Protein AF-A0A954RZI9-F1 (afdb_monomer_lite)

Structure (mmCIF, N/CA/C/O backbone):
data_AF-A0A954RZI9-F1
#
_entry.id   AF-A0A954RZI9-F1
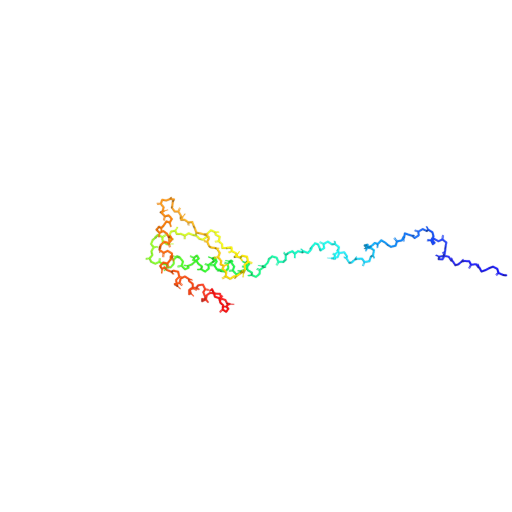#
loop_
_atom_site.group_PDB
_atom_site.id
_atom_site.type_symbol
_atom_site.label_atom_id
_atom_site.label_alt_id
_atom_site.label_comp_id
_atom_site.label_asym_id
_atom_site.label_entity_id
_atom_site.label_seq_id
_atom_site.pdbx_PDB_ins_code
_atom_site.Cartn_x
_atom_site.Cartn_y
_atom_site.Cartn_z
_atom_site.occupancy
_atom_site.B_iso_or_equiv
_atom_site.auth_seq_id
_atom_site.auth_comp_id
_atom_site.auth_asym_id
_atom_site.auth_atom_id
_atom_site.pdbx_PDB_model_num
ATOM 1 N N . MET A 1 1 ? 58.316 18.385 -65.668 1.00 46.75 1 MET A N 1
ATOM 2 C CA . MET A 1 1 ? 57.057 19.157 -65.528 1.00 46.75 1 MET A CA 1
ATOM 3 C C . MET A 1 1 ? 56.549 19.027 -64.093 1.00 46.75 1 MET A C 1
ATOM 5 O O . MET A 1 1 ? 56.267 17.914 -63.674 1.00 46.75 1 MET A O 1
ATOM 9 N N . LYS A 1 2 ? 56.497 20.114 -63.308 1.00 52.56 2 LYS A N 1
ATOM 10 C CA . LYS A 1 2 ? 56.017 20.075 -61.910 1.00 52.56 2 LYS A CA 1
ATOM 11 C C . LYS A 1 2 ? 54.495 20.284 -61.876 1.00 52.56 2 LYS A C 1
ATOM 13 O O . LYS A 1 2 ? 54.012 21.294 -62.382 1.00 52.56 2 LYS A O 1
ATOM 18 N N . ARG A 1 3 ? 53.744 19.326 -61.315 1.00 59.06 3 ARG A N 1
ATOM 19 C CA . ARG A 1 3 ? 52.279 19.410 -61.146 1.00 59.06 3 ARG A CA 1
ATOM 20 C C . ARG A 1 3 ? 51.926 20.602 -60.245 1.00 59.06 3 ARG A C 1
ATOM 22 O O . ARG A 1 3 ? 52.432 20.698 -59.130 1.00 59.06 3 ARG A O 1
ATOM 29 N N . LYS A 1 4 ? 51.057 21.503 -60.718 1.00 60.28 4 LYS A N 1
ATOM 30 C CA . LYS A 1 4 ? 50.470 22.568 -59.887 1.00 60.28 4 LYS A CA 1
ATOM 31 C C . LYS A 1 4 ? 49.558 21.918 -58.845 1.00 60.28 4 LYS A C 1
ATOM 33 O O . LYS A 1 4 ? 48.574 21.286 -59.219 1.00 60.28 4 LYS A O 1
ATOM 38 N N . LYS A 1 5 ? 49.888 22.077 -57.561 1.00 57.59 5 LYS A N 1
ATOM 39 C CA . LYS A 1 5 ? 49.015 21.676 -56.449 1.00 57.59 5 LYS A CA 1
ATOM 40 C C . LYS A 1 5 ? 47.653 22.367 -56.583 1.00 57.59 5 LYS A C 1
ATOM 42 O O . LYS A 1 5 ? 47.586 23.569 -56.858 1.00 57.59 5 LYS A O 1
ATOM 47 N N . SER A 1 6 ? 46.578 21.597 -56.446 1.00 61.00 6 SER A N 1
ATOM 48 C CA . SER A 1 6 ? 45.202 22.089 -56.506 1.00 61.00 6 SER A CA 1
ATOM 49 C C . SER A 1 6 ? 44.915 23.024 -55.324 1.00 61.00 6 SER A C 1
ATOM 51 O O . SER A 1 6 ? 45.547 22.935 -54.274 1.00 61.00 6 SER A O 1
ATOM 53 N N . LYS A 1 7 ? 43.966 23.959 -55.480 1.00 58.56 7 LYS A N 1
ATOM 54 C CA . LYS A 1 7 ? 43.623 24.945 -54.431 1.00 58.56 7 LYS A CA 1
ATOM 55 C C . LYS A 1 7 ? 43.221 24.295 -53.096 1.00 58.56 7 LYS A C 1
ATOM 57 O O . LYS A 1 7 ? 43.408 24.915 -52.058 1.00 58.56 7 LYS A O 1
ATOM 62 N N . THR A 1 8 ? 42.726 23.059 -53.129 1.00 57.88 8 THR A N 1
ATOM 63 C CA . THR A 1 8 ? 42.362 22.245 -51.959 1.00 57.88 8 THR A CA 1
ATOM 64 C C . THR A 1 8 ? 43.551 21.847 -51.083 1.00 57.88 8 THR A C 1
ATOM 66 O O . THR A 1 8 ? 43.352 21.544 -49.913 1.00 57.88 8 THR A O 1
ATOM 69 N N . ASP A 1 9 ? 44.770 21.886 -51.624 1.00 61.66 9 ASP A N 1
ATOM 70 C CA . ASP A 1 9 ? 46.003 21.465 -50.945 1.00 61.66 9 ASP A CA 1
ATOM 71 C C . ASP A 1 9 ? 46.681 22.618 -50.175 1.00 61.66 9 ASP A C 1
ATOM 73 O O . ASP A 1 9 ? 47.601 22.403 -49.396 1.00 61.66 9 ASP A O 1
ATOM 77 N N . LYS A 1 10 ? 46.234 23.869 -50.382 1.00 64.69 10 LYS A N 1
ATOM 78 C CA . LYS A 1 10 ? 46.827 25.073 -49.761 1.00 64.69 10 LYS A CA 1
ATOM 79 C C . LYS A 1 10 ? 46.533 25.224 -48.268 1.00 64.69 10 LYS A C 1
ATOM 81 O O . LYS A 1 10 ? 47.177 26.031 -47.612 1.00 64.69 10 LYS A O 1
ATOM 86 N N . TYR A 1 11 ? 45.551 24.485 -47.766 1.00 70.19 11 TYR A N 1
ATOM 87 C CA . TYR A 1 11 ? 45.097 24.539 -46.377 1.00 70.19 11 TYR A CA 1
ATOM 88 C C . TYR A 1 11 ? 45.136 23.157 -45.723 1.00 70.19 11 TYR A C 1
ATOM 90 O O . TYR A 1 11 ? 44.446 22.931 -44.734 1.00 70.19 11 TYR A O 1
ATOM 98 N N . ALA A 1 12 ? 45.893 22.216 -46.300 1.00 68.69 12 ALA A N 1
ATOM 99 C CA . ALA A 1 12 ? 46.066 20.886 -45.724 1.00 68.69 12 ALA A CA 1
ATOM 100 C C . ALA A 1 12 ? 46.626 20.984 -44.295 1.00 68.69 12 ALA A C 1
ATOM 102 O O . ALA A 1 12 ? 46.085 20.354 -43.395 1.00 68.69 12 ALA A O 1
ATOM 103 N N . ASP A 1 13 ? 47.590 21.883 -44.084 1.00 72.12 13 ASP A N 1
ATOM 104 C CA . ASP A 1 13 ? 48.257 22.111 -42.795 1.00 72.12 13 ASP A CA 1
ATOM 105 C C . ASP A 1 13 ? 47.364 22.806 -41.743 1.00 72.12 13 ASP A C 1
ATOM 107 O O . ASP A 1 13 ? 47.731 22.875 -40.576 1.00 72.12 13 ASP A O 1
ATOM 111 N N . LEU A 1 14 ? 46.196 23.335 -42.137 1.00 75.12 14 LEU A N 1
ATOM 112 C CA . LEU A 1 14 ? 45.229 23.966 -41.223 1.00 75.12 14 LEU A CA 1
ATOM 113 C C . LEU A 1 14 ? 44.139 22.999 -40.743 1.00 75.12 14 LEU A C 1
ATOM 115 O O . LEU A 1 14 ? 43.256 23.400 -39.984 1.00 75.12 14 LEU A O 1
ATOM 119 N N . ARG A 1 15 ? 44.137 21.749 -41.221 1.00 76.50 15 ARG A N 1
ATOM 120 C CA . ARG A 1 15 ? 43.147 20.758 -40.795 1.00 76.50 15 ARG A CA 1
ATOM 121 C C . ARG A 1 15 ? 43.560 20.206 -39.436 1.00 76.50 15 ARG A C 1
ATOM 123 O O . ARG A 1 15 ? 44.631 19.625 -39.315 1.00 76.50 15 ARG A O 1
ATOM 130 N N . GLY A 1 16 ? 42.697 20.374 -38.438 1.00 78.62 16 GLY A N 1
ATOM 131 C CA . GLY A 1 16 ? 42.809 19.616 -37.196 1.00 78.62 16 GLY A CA 1
ATOM 132 C C . GLY A 1 16 ? 42.613 18.126 -37.473 1.00 78.62 16 GLY A C 1
ATOM 133 O O . GLY A 1 16 ? 41.834 17.754 -38.356 1.00 78.62 16 GLY A O 1
ATOM 134 N N . GLU A 1 17 ? 43.338 17.281 -36.747 1.00 80.38 17 GLU A N 1
ATOM 135 C CA . GLU A 1 17 ? 43.068 15.846 -36.750 1.00 80.38 17 GLU A CA 1
ATOM 136 C C . GLU A 1 17 ? 41.707 15.604 -36.084 1.00 80.38 17 GLU A C 1
ATOM 138 O O . GLU A 1 17 ? 41.443 16.217 -35.045 1.00 80.38 17 GLU A O 1
ATOM 143 N N . PRO A 1 18 ? 40.830 14.765 -36.668 1.00 78.56 18 PRO A N 1
ATOM 144 C CA . PRO A 1 18 ? 39.545 14.473 -36.057 1.00 78.56 18 PRO A CA 1
ATOM 145 C C . PRO A 1 18 ? 39.769 13.847 -34.679 1.00 78.56 18 PRO A C 1
ATOM 147 O O . PRO A 1 18 ? 40.472 12.841 -34.545 1.00 78.56 18 PRO A O 1
ATOM 150 N N . GLY A 1 19 ? 39.190 14.471 -33.658 1.00 75.44 19 GLY A N 1
ATOM 151 C CA . GLY A 1 19 ? 39.229 13.972 -32.292 1.00 75.44 19 GLY A CA 1
ATOM 152 C C . GLY A 1 19 ? 38.334 12.739 -32.113 1.00 75.44 19 GLY A C 1
ATOM 153 O O . GLY A 1 19 ? 37.493 12.450 -32.962 1.00 75.44 19 GLY A O 1
ATOM 154 N N . PRO A 1 20 ? 38.454 12.018 -30.987 1.00 75.75 20 PRO A N 1
ATOM 155 C CA . PRO A 1 20 ? 37.610 10.853 -30.692 1.00 75.75 20 PRO A CA 1
ATOM 156 C C . PRO A 1 20 ? 36.101 11.168 -30.662 1.00 75.75 20 PRO A C 1
ATOM 158 O O . PRO A 1 20 ? 35.289 10.266 -30.840 1.00 75.75 20 PRO A O 1
ATOM 161 N N . GLU A 1 21 ? 35.738 12.440 -30.490 1.00 69.62 21 GLU A N 1
ATOM 162 C CA . GLU A 1 21 ? 34.356 12.930 -30.436 1.00 69.62 21 GLU A CA 1
ATOM 163 C C . GLU A 1 21 ? 33.860 13.509 -31.781 1.00 69.62 21 GLU A C 1
ATOM 165 O O . GLU A 1 21 ? 32.681 13.849 -31.916 1.00 69.62 21 GLU A O 1
ATOM 170 N N . ASP A 1 22 ? 34.730 13.640 -32.795 1.00 78.75 22 ASP A N 1
ATOM 171 C CA . ASP A 1 22 ? 34.357 14.216 -34.092 1.00 78.75 22 ASP A CA 1
ATOM 172 C C . ASP A 1 22 ? 33.496 13.234 -34.896 1.00 78.75 22 ASP A C 1
ATOM 174 O O . ASP A 1 22 ? 33.936 12.164 -35.316 1.00 78.75 22 ASP A O 1
ATOM 178 N N . GLY A 1 23 ? 32.240 13.618 -35.131 1.00 77.88 23 GLY A N 1
ATOM 179 C CA . GLY A 1 23 ? 31.234 12.766 -35.771 1.00 77.88 23 GLY A CA 1
ATOM 180 C C . GLY A 1 23 ? 30.344 12.000 -34.790 1.00 77.88 23 GLY A C 1
ATOM 181 O O . GLY A 1 23 ? 29.470 11.255 -35.236 1.00 77.88 23 GLY A O 1
ATOM 182 N N . ALA A 1 24 ? 30.511 12.204 -33.479 1.00 76.38 24 ALA A N 1
ATOM 183 C CA . ALA A 1 24 ? 29.542 11.742 -32.495 1.00 76.38 24 ALA A CA 1
ATOM 184 C C . ALA A 1 24 ? 28.208 12.490 -32.671 1.00 76.38 24 ALA A C 1
ATOM 186 O O . ALA A 1 24 ? 28.175 13.714 -32.822 1.00 76.38 24 ALA A O 1
ATOM 187 N N . ASP A 1 25 ? 27.088 11.762 -32.649 1.00 77.00 25 ASP A N 1
ATOM 188 C CA . ASP A 1 25 ? 25.762 12.384 -32.652 1.00 77.00 25 ASP A CA 1
ATOM 189 C C . ASP A 1 25 ? 25.612 13.197 -31.351 1.00 77.00 25 ASP A C 1
ATOM 191 O O . ASP A 1 25 ? 25.780 12.627 -30.267 1.00 77.00 25 ASP A O 1
ATOM 195 N N . PRO A 1 26 ? 25.261 14.498 -31.406 1.00 72.88 26 PRO A N 1
ATOM 196 C CA . PRO A 1 26 ? 24.994 15.313 -30.220 1.00 72.88 26 PRO A CA 1
ATOM 197 C C . PRO A 1 26 ? 24.034 14.652 -29.218 1.00 72.88 26 PRO A C 1
ATOM 199 O O . PRO A 1 26 ? 24.083 14.935 -28.022 1.00 72.88 26 PRO A O 1
ATOM 202 N N . ARG A 1 27 ? 23.161 13.750 -29.688 1.00 69.12 27 ARG A N 1
ATOM 203 C CA . ARG A 1 27 ? 22.233 12.978 -28.853 1.00 69.12 27 ARG A CA 1
ATOM 204 C C . ARG A 1 27 ? 22.884 11.845 -28.064 1.00 69.12 27 ARG A C 1
ATOM 206 O O . ARG A 1 27 ? 22.288 11.408 -27.085 1.00 69.12 27 ARG A O 1
ATOM 213 N N . THR A 1 28 ? 24.053 11.359 -28.472 1.00 68.44 28 THR A N 1
ATOM 214 C CA . THR A 1 28 ? 24.743 10.225 -27.837 1.00 68.44 28 THR A CA 1
ATOM 215 C C . THR A 1 28 ? 25.884 10.651 -26.918 1.00 68.44 28 THR A C 1
ATOM 217 O O . THR A 1 28 ? 26.181 9.932 -25.973 1.00 68.44 28 THR A O 1
ATOM 220 N N . VAL A 1 29 ? 26.481 11.830 -27.130 1.00 64.56 29 VAL A N 1
ATOM 221 C CA . VAL A 1 29 ? 27.620 12.337 -26.327 1.00 64.56 29 VAL A CA 1
ATOM 222 C C . VAL A 1 29 ? 27.242 12.648 -24.872 1.00 64.56 29 VAL A C 1
ATOM 224 O O . VAL A 1 29 ? 28.064 12.510 -23.976 1.00 64.56 29 VAL A O 1
ATOM 227 N N . PHE A 1 30 ? 25.983 13.024 -24.625 1.00 63.03 30 PHE A N 1
ATOM 228 C CA . PHE A 1 30 ? 25.453 13.305 -23.281 1.00 63.03 30 PHE A CA 1
ATOM 229 C C . PHE A 1 30 ? 24.606 12.166 -22.708 1.00 63.03 30 PHE A C 1
ATOM 231 O O . PHE A 1 30 ? 24.012 12.317 -21.640 1.00 63.03 30 PHE A O 1
ATOM 238 N N . GLN A 1 31 ? 24.515 11.025 -23.401 1.00 58.19 31 GLN A N 1
ATOM 239 C CA . GLN A 1 31 ? 23.895 9.837 -22.826 1.00 58.19 31 GLN A CA 1
ATOM 240 C C . GLN A 1 31 ? 24.882 9.180 -21.861 1.00 58.19 31 GLN A C 1
ATOM 242 O O . GLN A 1 31 ? 25.413 8.097 -22.109 1.00 58.19 31 GLN A O 1
ATOM 247 N N . GLU A 1 32 ? 25.068 9.802 -20.694 1.00 57.50 32 GLU A N 1
ATOM 248 C CA . GLU A 1 32 ? 25.283 9.007 -19.491 1.00 57.50 32 GLU A CA 1
ATOM 249 C C . GLU A 1 32 ? 24.197 7.936 -19.505 1.00 57.50 32 GLU A C 1
ATOM 251 O O . GLU A 1 32 ? 23.030 8.262 -19.735 1.00 57.50 32 GLU A O 1
ATOM 256 N N . LYS A 1 33 ? 24.576 6.659 -19.373 1.00 50.44 33 LYS A N 1
ATOM 257 C CA . LYS A 1 33 ? 23.628 5.544 -19.332 1.00 50.44 33 LYS A CA 1
ATOM 258 C C . LYS A 1 33 ? 22.602 5.877 -18.262 1.00 50.44 33 LYS A C 1
ATOM 260 O O . LYS A 1 33 ? 22.849 5.627 -17.085 1.00 50.44 33 LYS A O 1
ATOM 265 N N . SER A 1 34 ? 21.476 6.464 -18.660 1.00 51.81 34 SER A N 1
ATOM 266 C CA . SER A 1 34 ? 20.412 6.774 -17.736 1.00 51.81 34 SER A CA 1
ATOM 267 C C . SER A 1 34 ? 20.015 5.413 -17.223 1.00 51.81 34 SER A C 1
ATOM 269 O O . SER A 1 34 ? 19.522 4.589 -18.000 1.00 51.81 34 SER A O 1
ATOM 271 N N . TYR A 1 35 ? 20.335 5.132 -15.961 1.00 53.16 35 TYR A N 1
ATOM 272 C CA . TYR A 1 35 ? 19.790 3.993 -15.262 1.00 53.16 35 TYR A CA 1
ATOM 273 C C . TYR A 1 35 ? 18.293 4.159 -15.468 1.00 53.16 35 TYR A C 1
ATOM 275 O O . TYR A 1 35 ? 17.693 5.086 -14.924 1.00 53.16 35 TYR A O 1
ATOM 283 N N . HIS A 1 36 ? 17.709 3.387 -16.388 1.00 54.84 36 HIS A N 1
ATOM 284 C CA . HIS A 1 36 ? 16.282 3.397 -16.646 1.00 54.84 36 HIS A CA 1
ATOM 285 C C . HIS A 1 36 ? 15.667 2.720 -15.427 1.00 54.84 36 HIS A C 1
ATOM 287 O O . HIS A 1 36 ? 15.248 1.567 -15.484 1.00 54.84 36 HIS A O 1
ATOM 293 N N . GLY A 1 37 ? 15.726 3.436 -14.300 1.00 57.50 37 GLY A N 1
ATOM 294 C CA . GLY A 1 37 ? 15.254 3.072 -12.988 1.00 57.50 37 GLY A CA 1
ATOM 295 C C . GLY A 1 37 ? 13.788 2.782 -13.147 1.00 57.50 37 GLY A C 1
ATOM 296 O O . GLY A 1 37 ? 12.969 3.679 -13.298 1.00 57.50 37 GLY A O 1
ATOM 297 N N . ASN A 1 38 ? 13.537 1.494 -13.292 1.00 73.00 38 ASN A N 1
ATOM 298 C CA . ASN A 1 38 ? 12.291 0.774 -13.296 1.00 73.00 38 ASN A CA 1
ATOM 299 C C . ASN A 1 38 ? 11.006 1.621 -13.364 1.00 73.00 38 ASN A C 1
ATOM 301 O O . ASN A 1 38 ? 10.164 1.577 -12.469 1.00 73.00 38 ASN A O 1
ATOM 305 N N . ARG A 1 39 ? 10.815 2.382 -14.456 1.00 83.19 39 ARG A N 1
ATOM 306 C CA . ARG A 1 39 ? 9.634 3.250 -14.648 1.00 83.19 39 ARG A CA 1
ATOM 307 C C . ARG A 1 39 ? 8.337 2.476 -14.427 1.00 83.19 39 ARG A C 1
ATOM 309 O O . ARG A 1 39 ? 7.384 3.007 -13.871 1.00 83.19 39 ARG A O 1
ATOM 316 N N . LYS A 1 40 ? 8.314 1.216 -14.869 1.00 83.56 40 LYS A N 1
ATOM 317 C CA . LYS A 1 40 ? 7.178 0.311 -14.692 1.00 83.56 40 LYS A CA 1
ATOM 318 C C . LYS A 1 40 ? 6.983 -0.104 -13.233 1.00 83.56 40 LYS A C 1
ATOM 320 O O . LYS A 1 40 ? 5.839 -0.142 -12.800 1.00 83.56 40 LYS A O 1
ATOM 325 N N . ALA A 1 41 ? 8.048 -0.363 -12.472 1.00 85.56 41 ALA A N 1
ATOM 326 C CA . ALA A 1 41 ? 7.914 -0.615 -11.038 1.00 85.56 41 ALA A CA 1
ATOM 327 C C . ALA A 1 41 ? 7.389 0.619 -10.297 1.00 85.56 41 ALA A C 1
ATOM 329 O O . ALA A 1 41 ? 6.476 0.485 -9.495 1.00 85.56 41 ALA A O 1
ATOM 330 N N . LEU A 1 42 ? 7.862 1.825 -10.626 1.00 88.38 42 LEU A N 1
ATOM 331 C CA . LEU A 1 42 ? 7.326 3.058 -10.033 1.00 88.38 42 LEU A CA 1
ATOM 332 C C . LEU A 1 42 ? 5.852 3.288 -10.402 1.00 88.38 42 LEU A C 1
ATOM 334 O O . LEU A 1 42 ? 5.058 3.701 -9.560 1.00 88.38 42 LEU A O 1
ATOM 338 N N . GLN A 1 43 ? 5.460 2.994 -11.646 1.00 89.50 43 GLN A N 1
ATOM 339 C CA . GLN A 1 43 ? 4.053 3.026 -12.065 1.00 89.50 43 GLN A CA 1
ATOM 340 C C . GLN A 1 43 ? 3.207 2.031 -11.268 1.00 89.50 43 GLN A C 1
ATOM 342 O O . GLN A 1 43 ? 2.133 2.395 -10.794 1.00 89.50 43 GLN A O 1
ATOM 347 N N . LEU A 1 44 ? 3.708 0.809 -11.086 1.00 90.19 44 LEU A N 1
ATOM 348 C CA . LEU A 1 44 ? 3.053 -0.207 -10.273 1.00 90.19 44 LEU A CA 1
ATOM 349 C C . LEU A 1 44 ? 2.914 0.249 -8.816 1.00 90.19 44 LEU A C 1
ATOM 351 O O . LEU A 1 44 ? 1.831 0.133 -8.259 1.00 90.19 44 LEU A O 1
ATOM 355 N N . CYS A 1 45 ? 3.965 0.807 -8.215 1.00 92.25 45 CYS A N 1
ATOM 356 C CA . CYS A 1 45 ? 3.924 1.298 -6.836 1.00 92.25 45 CYS A CA 1
ATOM 357 C C . CYS A 1 45 ? 2.829 2.352 -6.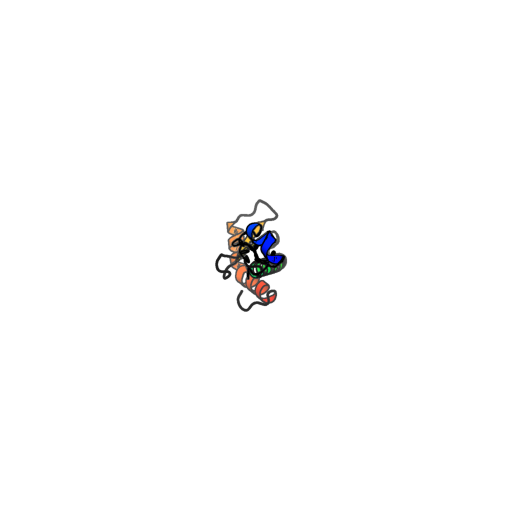646 1.00 92.25 45 CYS A C 1
ATOM 359 O O . CYS A 1 45 ? 2.051 2.259 -5.704 1.00 92.25 45 CYS A O 1
ATOM 361 N N . ARG A 1 46 ? 2.685 3.290 -7.593 1.00 92.38 46 ARG A N 1
ATOM 362 C CA . ARG A 1 46 ? 1.604 4.291 -7.560 1.00 92.38 46 ARG A CA 1
ATOM 363 C C . ARG A 1 46 ? 0.211 3.674 -7.680 1.00 92.38 46 ARG A C 1
ATOM 365 O O . ARG A 1 46 ? -0.709 4.132 -7.011 1.00 92.38 46 ARG A O 1
ATOM 372 N N . GLN A 1 47 ? 0.043 2.662 -8.533 1.00 93.25 47 GLN A N 1
ATOM 373 C CA . GLN A 1 47 ? -1.231 1.942 -8.650 1.00 93.25 47 GLN A CA 1
ATOM 374 C C . GLN A 1 47 ? -1.577 1.234 -7.340 1.00 93.25 47 GLN A C 1
ATOM 376 O O . GLN A 1 47 ? -2.680 1.395 -6.828 1.00 93.25 47 GLN A O 1
ATOM 381 N N . VAL A 1 48 ? -0.605 0.526 -6.762 1.00 94.19 48 VAL A N 1
ATOM 382 C CA . VAL A 1 48 ? -0.766 -0.176 -5.486 1.00 94.19 48 VAL A CA 1
ATOM 383 C C . VAL A 1 48 ? -1.073 0.799 -4.352 1.00 94.19 48 VAL A C 1
ATOM 385 O O . VAL A 1 48 ? -1.990 0.539 -3.584 1.00 94.19 48 VAL A O 1
ATOM 388 N N . GLN A 1 49 ? -0.382 1.939 -4.271 1.00 95.62 4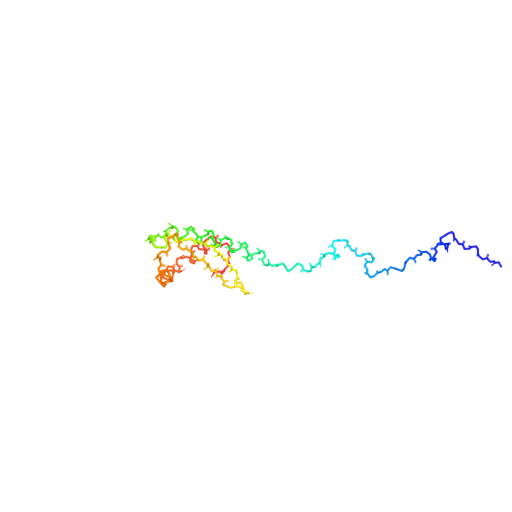9 GLN A N 1
ATOM 389 C CA . GLN A 1 49 ? -0.647 2.964 -3.258 1.00 95.62 49 GLN A CA 1
ATOM 390 C C . GLN A 1 49 ? -2.098 3.450 -3.309 1.00 95.62 49 GLN A C 1
ATOM 392 O O . GLN A 1 49 ? -2.763 3.536 -2.277 1.00 95.62 49 GLN A O 1
ATOM 397 N N . ARG A 1 50 ? -2.600 3.743 -4.515 1.00 94.81 50 ARG A N 1
ATOM 398 C CA . ARG A 1 50 ? -3.977 4.198 -4.719 1.00 94.81 50 ARG A CA 1
ATOM 399 C C . ARG A 1 50 ? -4.992 3.118 -4.338 1.00 94.81 50 ARG A C 1
ATOM 401 O O . ARG A 1 50 ? -5.907 3.405 -3.576 1.00 94.81 50 ARG A O 1
ATOM 408 N N . SER A 1 51 ? -4.802 1.897 -4.835 1.00 95.00 51 SER A N 1
ATOM 409 C CA . SER A 1 51 ? -5.672 0.755 -4.534 1.00 95.00 51 SER A CA 1
ATOM 410 C C . SER A 1 51 ? -5.729 0.471 -3.031 1.00 95.00 51 SER A C 1
ATOM 412 O O . SER A 1 51 ? -6.809 0.375 -2.456 1.00 95.00 51 SER A O 1
ATOM 414 N N . LEU A 1 52 ? -4.570 0.435 -2.366 1.00 95.38 52 LEU A N 1
ATOM 415 C CA . LEU A 1 52 ? -4.481 0.145 -0.936 1.00 95.38 52 LEU A CA 1
ATOM 416 C C . LEU A 1 52 ? -5.094 1.264 -0.083 1.00 95.38 52 LEU A C 1
ATOM 418 O O . LEU A 1 52 ? -5.719 0.970 0.928 1.00 95.38 52 LEU A O 1
ATOM 422 N N . SER A 1 53 ? -4.993 2.524 -0.519 1.00 94.56 53 SER A N 1
ATOM 423 C CA . SER A 1 53 ? -5.650 3.654 0.155 1.00 94.56 53 SER A CA 1
ATOM 424 C C . SER A 1 53 ? -7.177 3.526 0.135 1.00 94.56 53 SER A C 1
ATOM 426 O O . SER A 1 53 ? -7.818 3.743 1.159 1.00 94.56 53 SER A O 1
ATOM 428 N N . TYR A 1 54 ? -7.767 3.129 -0.999 1.00 93.25 54 TYR A N 1
ATOM 429 C CA . TYR A 1 54 ? -9.208 2.866 -1.068 1.00 93.25 54 TYR A CA 1
ATOM 430 C C . TYR A 1 54 ? -9.596 1.638 -0.246 1.00 93.25 54 TYR A C 1
ATOM 432 O O . TYR A 1 54 ? -10.519 1.710 0.560 1.00 93.25 54 TYR A O 1
ATOM 440 N N . ALA A 1 55 ? -8.846 0.542 -0.381 1.00 93.75 55 ALA A N 1
ATOM 441 C CA . ALA A 1 55 ? -9.135 -0.694 0.333 1.00 93.75 55 ALA A CA 1
ATOM 442 C C . ALA A 1 55 ? -9.116 -0.505 1.858 1.00 93.75 55 ALA A C 1
ATOM 444 O O . ALA A 1 55 ? -9.985 -1.044 2.532 1.00 93.75 55 ALA A O 1
ATOM 445 N N . LEU A 1 56 ? -8.171 0.278 2.399 1.00 93.12 56 LEU A N 1
ATOM 446 C CA . LEU A 1 56 ? -8.134 0.614 3.827 1.00 93.12 56 LEU A CA 1
ATOM 447 C C . LEU A 1 56 ? -9.369 1.411 4.267 1.00 93.12 56 LEU A C 1
ATOM 449 O O . LEU A 1 56 ? -9.925 1.117 5.320 1.00 93.12 56 LEU A O 1
ATOM 453 N N . SER A 1 57 ? -9.838 2.359 3.449 1.00 90.88 57 SER A N 1
ATOM 454 C CA . SER A 1 57 ? -11.032 3.162 3.758 1.00 90.88 57 SER A CA 1
ATOM 455 C C . SER A 1 57 ? -12.356 2.384 3.717 1.00 90.88 57 SER A C 1
ATOM 457 O O . SER A 1 57 ? -13.351 2.850 4.260 1.00 90.88 57 SER A O 1
ATOM 459 N N . GLU A 1 58 ? -12.381 1.207 3.083 1.00 91.25 58 GLU A N 1
ATOM 460 C CA . GLU A 1 58 ? -13.559 0.326 2.996 1.00 91.25 58 GLU A CA 1
ATOM 461 C C . GLU A 1 58 ? -13.585 -0.770 4.077 1.00 91.25 58 GLU A C 1
ATOM 463 O O . GLU A 1 58 ? -14.482 -1.624 4.097 1.00 91.25 58 GLU A O 1
ATOM 468 N N . LEU A 1 59 ? -12.580 -0.807 4.955 1.00 90.44 59 LEU A N 1
ATOM 469 C CA . LEU A 1 59 ? -12.567 -1.725 6.087 1.00 90.44 59 LEU A CA 1
ATOM 470 C C . LEU A 1 59 ? -13.463 -1.195 7.206 1.00 90.44 59 LEU A C 1
ATOM 472 O O . LEU A 1 59 ? -13.398 -0.030 7.576 1.00 90.44 59 LEU A O 1
ATOM 476 N N . ASP A 1 60 ? -14.254 -2.096 7.782 1.00 88.25 60 ASP A N 1
ATOM 477 C CA . ASP A 1 60 ? -15.099 -1.830 8.950 1.00 88.25 60 ASP A CA 1
ATOM 478 C C . ASP A 1 60 ? -14.271 -1.978 10.244 1.00 88.25 60 ASP A C 1
ATOM 480 O O . ASP A 1 60 ? -14.539 -2.823 11.096 1.00 88.25 60 ASP A O 1
ATOM 484 N N . ASP A 1 61 ? -13.157 -1.243 10.320 1.00 90.12 61 ASP A N 1
ATOM 485 C CA . ASP A 1 61 ? -12.260 -1.185 11.480 1.00 90.12 61 ASP A CA 1
ATOM 486 C C . ASP A 1 61 ? -11.710 0.238 11.620 1.00 90.12 61 ASP A C 1
ATOM 488 O O . ASP A 1 61 ? -10.892 0.672 10.808 1.00 90.12 61 ASP A O 1
ATOM 492 N N . ASP A 1 62 ? -12.134 0.946 12.670 1.00 88.62 62 ASP A N 1
ATOM 493 C CA . ASP A 1 62 ? -11.778 2.350 12.920 1.00 88.62 62 ASP A CA 1
ATOM 494 C C . ASP A 1 62 ? -10.262 2.597 12.972 1.00 88.62 62 ASP A C 1
ATOM 496 O O . ASP A 1 62 ? -9.781 3.640 12.529 1.00 88.62 62 ASP A O 1
ATOM 500 N N . LEU A 1 63 ? -9.490 1.631 13.484 1.00 90.81 63 LEU A N 1
ATOM 501 C CA . LEU A 1 63 ? -8.035 1.750 13.574 1.00 90.81 63 LEU A CA 1
ATOM 502 C C . LEU A 1 63 ? -7.396 1.630 12.193 1.00 90.81 63 LEU A C 1
ATOM 504 O O . LEU A 1 63 ? -6.458 2.356 11.896 1.00 90.81 63 LEU A O 1
ATOM 508 N N . LEU A 1 64 ? -7.885 0.727 11.340 1.00 91.56 64 LEU A N 1
ATOM 509 C CA . LEU A 1 64 ? -7.366 0.597 9.975 1.00 91.56 64 LEU A CA 1
ATOM 510 C C . LEU A 1 64 ? -7.844 1.739 9.073 1.00 91.56 64 LEU A C 1
ATOM 512 O O . LEU A 1 64 ? -7.085 2.183 8.213 1.00 91.56 64 LEU A O 1
ATOM 516 N N . ALA A 1 65 ? -9.060 2.240 9.299 1.00 89.25 65 ALA A N 1
ATOM 517 C CA . ALA A 1 65 ? -9.624 3.385 8.594 1.00 89.25 65 ALA A CA 1
ATOM 518 C C . ALA A 1 65 ? -8.901 4.704 8.923 1.00 89.25 65 ALA A C 1
ATOM 520 O O . ALA A 1 65 ? -8.911 5.625 8.105 1.00 89.25 65 ALA A O 1
ATOM 521 N N . SER A 1 66 ? -8.241 4.799 10.084 1.00 90.88 66 SER A N 1
ATOM 522 C CA . SER A 1 66 ? -7.424 5.960 10.457 1.00 90.88 66 SER A CA 1
ATOM 523 C C . SER A 1 66 ? -5.993 5.920 9.898 1.00 90.88 66 SER A C 1
ATOM 525 O O . SER A 1 66 ? -5.224 6.857 10.120 1.00 90.88 66 SER A O 1
ATOM 527 N N . LEU A 1 67 ? -5.618 4.873 9.152 1.00 93.56 67 LEU A N 1
ATOM 528 C CA . LEU A 1 67 ? -4.315 4.771 8.491 1.00 93.56 67 LEU A CA 1
ATOM 529 C C . LEU A 1 67 ? -4.342 5.401 7.097 1.00 93.56 67 LEU A C 1
ATOM 531 O O . LEU A 1 67 ? -5.268 5.193 6.314 1.00 93.56 67 LEU A O 1
ATOM 535 N N . TYR A 1 68 ? -3.255 6.079 6.733 1.00 93.94 68 TYR A N 1
ATOM 536 C CA . TYR A 1 68 ? -2.993 6.488 5.357 1.00 93.94 68 TYR A CA 1
ATOM 537 C C . TYR A 1 68 ? -1.701 5.861 4.828 1.00 93.94 68 TYR A C 1
ATOM 539 O O . TYR A 1 68 ? -0.776 5.533 5.575 1.00 93.94 68 TYR A O 1
ATOM 547 N N . VAL A 1 69 ? -1.634 5.696 3.506 1.00 96.00 69 VAL A N 1
ATOM 548 C CA . VAL A 1 69 ? -0.461 5.132 2.827 1.00 96.00 69 VAL A CA 1
ATOM 549 C C . VAL A 1 69 ? 0.519 6.246 2.487 1.00 96.00 69 VAL A C 1
ATOM 551 O O . VAL A 1 69 ? 0.294 7.020 1.553 1.00 96.00 69 VAL A O 1
ATOM 554 N N . GLU A 1 70 ? 1.619 6.309 3.228 1.00 95.44 70 GLU A N 1
ATOM 555 C CA . GLU A 1 70 ? 2.661 7.320 3.060 1.00 95.44 70 GLU A CA 1
ATOM 556 C C . GLU A 1 70 ? 3.506 7.056 1.811 1.00 95.44 70 GLU A C 1
ATOM 558 O O . GLU A 1 70 ? 3.652 7.934 0.956 1.00 95.44 70 GLU A O 1
ATOM 563 N N . SER A 1 71 ? 4.018 5.832 1.661 1.00 95.06 71 SER A N 1
ATOM 564 C CA . SER A 1 71 ? 4.819 5.446 0.500 1.00 95.06 71 SER A CA 1
ATOM 565 C C . SER A 1 71 ? 4.618 3.986 0.109 1.00 95.06 71 SER A C 1
ATOM 567 O O . SER A 1 71 ? 4.263 3.133 0.925 1.00 95.06 71 SER A O 1
ATOM 569 N N . VAL A 1 72 ? 4.855 3.702 -1.173 1.00 95.12 72 VAL A N 1
ATOM 570 C CA . VAL A 1 72 ? 5.009 2.343 -1.690 1.00 95.12 72 VAL A CA 1
ATOM 571 C C . VAL A 1 72 ? 6.274 2.310 -2.527 1.00 95.12 72 VAL A C 1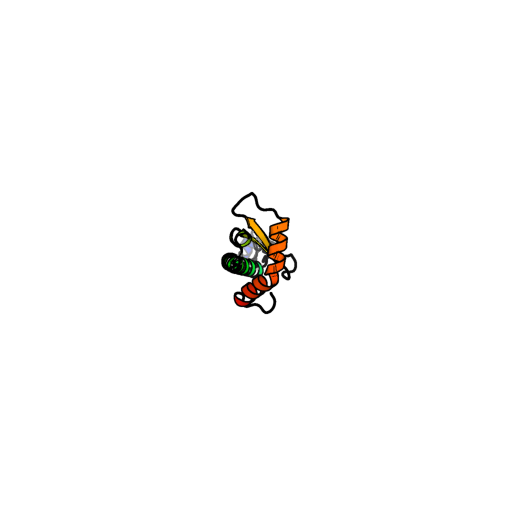
ATOM 573 O O . VAL A 1 72 ? 6.368 3.001 -3.542 1.00 95.12 72 VAL A O 1
ATOM 576 N N . ASP A 1 73 ? 7.223 1.483 -2.112 1.00 92.00 73 ASP A N 1
ATOM 577 C CA . ASP A 1 73 ? 8.555 1.424 -2.697 1.00 92.00 73 ASP A CA 1
ATOM 578 C C . ASP A 1 73 ? 8.857 0.012 -3.220 1.00 92.00 73 ASP A C 1
ATOM 580 O O . ASP A 1 73 ? 8.529 -0.989 -2.569 1.00 92.00 73 ASP A O 1
ATOM 584 N N . PRO A 1 74 ? 9.480 -0.120 -4.404 1.00 89.75 74 PRO A N 1
ATOM 585 C CA . PRO A 1 74 ? 9.829 -1.425 -4.939 1.00 89.75 74 PRO A CA 1
ATOM 586 C C . PRO A 1 74 ? 11.024 -2.013 -4.183 1.00 89.75 74 PRO A C 1
ATOM 588 O O . PRO A 1 74 ? 12.043 -1.351 -3.985 1.00 89.75 74 PRO A O 1
ATOM 591 N N . ALA A 1 75 ? 10.941 -3.293 -3.814 1.00 85.50 75 ALA A N 1
ATOM 592 C CA . ALA A 1 75 ? 12.118 -4.020 -3.352 1.00 85.50 75 ALA A CA 1
ATOM 593 C C . ALA A 1 75 ? 13.125 -4.204 -4.511 1.00 85.50 75 ALA A C 1
ATOM 595 O O . ALA A 1 75 ? 12.712 -4.252 -5.672 1.00 85.50 75 ALA A O 1
ATOM 596 N N . PRO A 1 76 ? 14.429 -4.422 -4.238 1.00 76.12 76 PRO A N 1
ATOM 597 C CA . PRO A 1 76 ? 15.474 -4.521 -5.270 1.00 76.12 76 PRO A CA 1
ATOM 598 C C . PRO A 1 76 ? 15.251 -5.592 -6.353 1.00 76.12 76 PRO A C 1
ATOM 600 O O . PRO A 1 76 ? 15.933 -5.588 -7.373 1.00 76.12 76 PRO A O 1
ATOM 603 N N . ASN A 1 77 ? 14.339 -6.542 -6.121 1.00 75.94 77 ASN A N 1
ATOM 604 C CA . ASN A 1 77 ? 14.027 -7.650 -7.022 1.00 75.94 77 ASN A CA 1
ATOM 605 C C . ASN A 1 77 ? 12.613 -7.586 -7.643 1.00 75.94 77 ASN A C 1
ATOM 607 O O . ASN A 1 77 ? 12.200 -8.576 -8.247 1.00 75.94 77 ASN A O 1
ATOM 611 N N . ASP A 1 78 ? 11.865 -6.487 -7.458 1.00 68.06 78 ASP A N 1
ATOM 612 C CA . ASP A 1 78 ? 10.478 -6.244 -7.919 1.00 68.06 78 ASP A CA 1
ATOM 613 C C . ASP A 1 78 ? 9.417 -7.289 -7.510 1.00 68.06 78 ASP A C 1
ATOM 615 O O . ASP A 1 78 ? 8.256 -7.222 -7.933 1.00 68.06 78 ASP A O 1
ATOM 619 N N . LYS A 1 79 ? 9.788 -8.288 -6.701 1.00 79.56 79 LYS A N 1
ATOM 620 C CA . LYS A 1 79 ? 8.872 -9.342 -6.234 1.00 79.56 79 LYS A CA 1
ATOM 621 C C . LYS A 1 79 ? 8.083 -8.916 -5.006 1.00 79.56 79 LYS A C 1
ATOM 623 O O . LYS A 1 79 ? 7.023 -9.476 -4.750 1.00 79.56 79 LYS A O 1
ATOM 628 N N . HIS A 1 80 ? 8.605 -7.942 -4.274 1.00 87.44 80 HIS A N 1
ATOM 629 C CA . HIS A 1 80 ? 8.019 -7.416 -3.054 1.00 87.44 80 HIS A CA 1
ATOM 630 C C . HIS A 1 80 ? 7.899 -5.900 -3.163 1.00 87.44 80 HIS A C 1
ATOM 632 O O . HIS A 1 80 ? 8.695 -5.252 -3.846 1.00 87.44 80 HIS A O 1
ATOM 638 N N . LEU A 1 81 ? 6.897 -5.359 -2.483 1.00 90.81 81 LEU A N 1
ATOM 639 C CA . LEU A 1 81 ? 6.704 -3.929 -2.309 1.00 90.81 81 LEU A CA 1
ATOM 640 C C . LEU A 1 81 ? 6.785 -3.643 -0.815 1.00 90.81 81 LEU A C 1
ATOM 642 O O . LEU A 1 81 ? 6.196 -4.379 -0.021 1.00 90.81 81 LEU A O 1
ATOM 646 N N . MET A 1 82 ? 7.532 -2.609 -0.453 1.00 93.62 82 MET A N 1
ATOM 647 C CA . MET A 1 82 ? 7.501 -2.047 0.887 1.00 93.62 82 MET A CA 1
ATOM 648 C C . MET A 1 82 ? 6.366 -1.032 0.927 1.00 93.62 82 MET A C 1
ATOM 650 O O . MET A 1 82 ? 6.289 -0.175 0.050 1.00 93.62 82 MET A O 1
ATOM 654 N N . VAL A 1 83 ? 5.481 -1.151 1.910 1.00 95.06 83 VAL A N 1
ATOM 655 C CA . VAL A 1 83 ? 4.383 -0.204 2.116 1.00 95.06 83 VAL A CA 1
ATOM 656 C C . VAL A 1 83 ? 4.605 0.462 3.461 1.00 95.06 83 VAL A C 1
ATOM 658 O O . VAL A 1 83 ? 4.666 -0.223 4.481 1.00 95.06 83 VAL A O 1
ATOM 661 N N . THR A 1 84 ? 4.717 1.784 3.447 1.00 95.38 84 THR A N 1
ATOM 662 C CA . THR A 1 84 ? 4.787 2.605 4.654 1.00 95.38 84 THR A CA 1
ATOM 663 C C . THR A 1 84 ? 3.401 3.166 4.918 1.00 95.38 84 THR A C 1
ATOM 665 O O . THR A 1 84 ? 2.815 3.819 4.049 1.00 95.38 84 THR A O 1
ATOM 668 N N . VAL A 1 85 ? 2.867 2.892 6.104 1.00 94.75 85 VAL A N 1
ATOM 669 C CA . VAL A 1 85 ? 1.593 3.441 6.568 1.00 94.75 85 VAL A CA 1
ATOM 670 C C . VAL A 1 85 ? 1.828 4.262 7.816 1.00 94.75 85 VAL A C 1
ATOM 672 O O . VAL A 1 85 ? 2.666 3.908 8.647 1.00 94.75 85 VAL A O 1
ATOM 675 N N . SER A 1 86 ? 1.054 5.327 7.936 1.00 93.12 86 SER A N 1
ATOM 676 C CA . SER A 1 86 ? 1.118 6.240 9.062 1.00 93.12 86 SER A CA 1
ATOM 677 C C . SER A 1 86 ? -0.303 6.486 9.570 1.00 93.12 86 SER A C 1
ATOM 679 O O . SER A 1 86 ? -1.232 6.590 8.762 1.00 93.12 86 SER A O 1
ATOM 681 N N . PRO A 1 87 ? -0.516 6.503 10.894 1.00 92.25 87 PRO A N 1
ATOM 682 C CA . PRO A 1 87 ? -1.816 6.829 11.453 1.00 92.25 87 PRO A CA 1
ATOM 683 C C . PRO A 1 87 ? -2.078 8.334 11.332 1.00 92.25 87 PRO A C 1
ATOM 685 O O . PRO A 1 87 ? -1.150 9.144 11.378 1.00 92.25 87 PRO A O 1
ATOM 688 N N . LEU A 1 88 ? -3.346 8.714 11.184 1.00 87.50 88 LEU A N 1
ATOM 689 C CA . LEU A 1 88 ? -3.768 10.114 11.273 1.00 87.50 88 LEU A CA 1
ATOM 690 C C . LEU A 1 88 ? -3.610 10.652 12.703 1.00 87.50 88 LEU A C 1
ATOM 692 O O . LEU A 1 88 ? -3.233 11.810 12.876 1.00 87.50 88 LEU A O 1
ATOM 696 N N . ASP A 1 89 ? -3.830 9.792 13.702 1.00 83.00 89 ASP A N 1
ATOM 697 C CA . ASP A 1 89 ? -3.696 10.114 15.121 1.00 83.00 89 ASP A CA 1
ATOM 698 C C . ASP A 1 89 ? -2.432 9.487 15.724 1.00 83.00 89 ASP A C 1
ATOM 700 O O . ASP A 1 89 ? -2.126 8.310 15.537 1.00 83.00 89 ASP A O 1
ATOM 704 N N . SER A 1 90 ? -1.686 10.274 16.495 1.00 71.62 90 SER A N 1
ATOM 705 C CA . SER A 1 90 ? -0.346 9.922 16.985 1.00 71.62 90 SER A CA 1
ATOM 706 C C . SER A 1 90 ? -0.294 8.900 18.134 1.00 71.62 90 SER A C 1
ATOM 708 O O . SER A 1 90 ? 0.800 8.543 18.564 1.00 71.62 90 SER A O 1
ATOM 710 N N . GLU A 1 91 ? -1.431 8.429 18.652 1.00 83.12 91 GLU A N 1
ATOM 711 C CA . GLU A 1 91 ? -1.495 7.596 19.872 1.00 83.12 91 GLU A CA 1
ATOM 712 C C . GLU A 1 91 ? -1.679 6.089 19.614 1.00 83.12 91 GLU A C 1
ATOM 714 O O . GLU A 1 91 ? -1.928 5.321 20.542 1.00 83.12 91 GLU A O 1
ATOM 719 N N . ILE A 1 92 ? -1.542 5.631 18.368 1.00 87.12 92 ILE A N 1
ATOM 720 C CA . ILE A 1 92 ? -1.794 4.229 18.014 1.00 87.12 92 ILE A CA 1
ATOM 721 C C . ILE A 1 92 ? -0.524 3.380 18.171 1.00 87.12 92 ILE A C 1
ATOM 723 O O . ILE A 1 92 ? 0.545 3.721 17.661 1.00 87.12 92 ILE A O 1
ATOM 727 N N . SER A 1 93 ? -0.649 2.232 18.846 1.00 90.31 93 SER A N 1
ATOM 728 C CA . SER A 1 93 ? 0.445 1.267 18.997 1.00 90.31 93 SER A CA 1
ATOM 729 C C . SER A 1 93 ? 0.810 0.611 17.654 1.00 90.31 93 SER A C 1
ATOM 731 O O . SER A 1 93 ? -0.055 -0.016 17.030 1.00 90.31 93 SER A O 1
ATOM 733 N N . PRO A 1 94 ? 2.086 0.660 17.218 1.00 90.69 94 PRO A N 1
ATOM 734 C CA . PRO A 1 94 ? 2.522 0.006 15.984 1.00 90.69 94 PRO A CA 1
ATOM 735 C C . PRO A 1 94 ? 2.262 -1.506 15.964 1.00 90.69 94 PRO A C 1
ATOM 737 O O . PRO A 1 94 ? 1.903 -2.055 14.925 1.00 90.69 94 PRO A O 1
ATOM 740 N N . ASP A 1 95 ? 2.401 -2.183 17.106 1.00 93.00 95 ASP A N 1
ATOM 741 C CA . ASP A 1 95 ? 2.222 -3.638 17.193 1.00 93.00 95 ASP A CA 1
ATOM 742 C C . ASP A 1 95 ? 0.762 -4.053 16.959 1.00 93.00 95 ASP A C 1
ATOM 744 O O . ASP A 1 95 ? 0.483 -5.079 16.329 1.00 93.00 95 ASP A O 1
ATOM 748 N N . GLU A 1 96 ? -0.182 -3.236 17.428 1.00 92.19 96 GLU A N 1
ATOM 749 C CA . GLU A 1 96 ? -1.611 -3.451 17.205 1.00 92.19 96 GLU A CA 1
ATOM 750 C C . GLU A 1 96 ? -1.972 -3.238 15.730 1.00 92.19 96 GLU A C 1
ATOM 752 O O . GLU A 1 96 ? -2.648 -4.079 15.127 1.00 92.19 96 GLU A O 1
ATOM 757 N N . VAL A 1 97 ? -1.442 -2.168 15.123 1.00 93.06 97 VAL A N 1
ATOM 758 C CA . VAL A 1 97 ? -1.595 -1.873 13.690 1.00 93.06 97 VAL A CA 1
ATOM 759 C C . VAL A 1 97 ? -1.077 -3.025 12.842 1.00 93.06 97 VAL A C 1
ATOM 761 O O . VAL A 1 97 ? -1.799 -3.536 11.986 1.00 93.06 97 VAL A O 1
ATOM 764 N N . LEU A 1 98 ? 0.150 -3.482 13.098 1.00 94.25 98 LEU A N 1
ATOM 765 C CA . LEU A 1 98 ? 0.755 -4.585 12.354 1.00 94.25 98 LEU A CA 1
ATOM 766 C C . LEU A 1 98 ? -0.047 -5.880 12.512 1.00 94.25 98 LEU A C 1
ATOM 768 O O . LEU A 1 98 ? -0.269 -6.584 11.527 1.00 94.25 98 LEU A O 1
ATOM 772 N N . SER A 1 99 ? -0.535 -6.176 13.719 1.00 94.56 99 SER A N 1
ATOM 773 C CA . SER A 1 99 ? -1.356 -7.364 13.980 1.00 94.56 99 SER A CA 1
ATOM 774 C C . SER A 1 99 ? -2.664 -7.344 13.182 1.00 94.56 99 SER A C 1
ATOM 776 O O . SER A 1 99 ? -3.010 -8.334 12.528 1.00 94.56 99 SER A O 1
ATOM 778 N N . LYS A 1 100 ? -3.366 -6.204 13.167 1.00 94.19 100 LYS A N 1
ATOM 779 C CA . LYS A 1 100 ? -4.600 -6.030 12.388 1.00 94.19 100 LYS A CA 1
ATOM 780 C C . LYS A 1 100 ? -4.344 -6.066 10.882 1.00 94.19 100 LYS A C 1
ATOM 782 O O . LYS A 1 100 ? -5.057 -6.764 10.161 1.00 94.19 100 LYS A O 1
ATOM 787 N N . LEU A 1 101 ? -3.293 -5.398 10.404 1.00 94.94 101 LEU A N 1
ATOM 788 C CA . LEU A 1 101 ? -2.892 -5.439 8.994 1.00 94.94 101 LEU A CA 1
ATOM 789 C C . LEU A 1 101 ? -2.571 -6.864 8.538 1.00 94.94 101 LEU A C 1
ATOM 791 O O . LEU A 1 101 ? -3.002 -7.271 7.459 1.00 94.94 101 LEU A O 1
ATOM 795 N N . HIS A 1 102 ? -1.873 -7.649 9.363 1.00 94.50 102 HIS A N 1
ATOM 796 C CA . HIS A 1 102 ? -1.598 -9.054 9.069 1.00 94.50 102 HIS A CA 1
ATOM 797 C C . HIS A 1 102 ? -2.875 -9.885 8.943 1.00 94.50 102 HIS A C 1
ATOM 799 O O . HIS A 1 102 ? -2.964 -10.716 8.036 1.00 94.50 102 HIS A O 1
ATOM 805 N N . PHE A 1 103 ? -3.869 -9.635 9.797 1.00 94.69 103 PHE A N 1
ATOM 806 C CA . PHE A 1 103 ? -5.159 -10.316 9.736 1.00 94.69 103 PHE A CA 1
ATOM 807 C C . PHE A 1 103 ? -5.907 -10.031 8.423 1.00 94.69 103 PHE A C 1
ATOM 809 O O . PHE A 1 103 ? -6.424 -10.954 7.792 1.00 94.69 103 PHE A O 1
ATOM 816 N N . VAL A 1 104 ? -5.907 -8.779 7.950 1.00 95.06 104 VAL A N 1
ATOM 817 C CA . VAL A 1 104 ? -6.614 -8.383 6.713 1.00 95.06 104 VAL A CA 1
ATOM 818 C C . VAL A 1 104 ? -5.773 -8.503 5.437 1.00 95.06 104 VAL A C 1
ATOM 820 O O . VAL A 1 104 ? -6.280 -8.276 4.336 1.00 95.06 104 VAL A O 1
ATOM 823 N N . MET A 1 105 ? -4.500 -8.899 5.542 1.00 93.38 105 MET A N 1
ATOM 824 C CA . MET A 1 105 ? -3.541 -8.877 4.430 1.00 93.38 105 MET A CA 1
ATOM 825 C C . MET A 1 105 ? -4.016 -9.666 3.201 1.00 93.38 105 MET A C 1
ATOM 827 O O . MET A 1 105 ? -3.764 -9.260 2.067 1.00 93.38 105 MET A O 1
ATOM 831 N N . GLY A 1 106 ? -4.730 -10.779 3.402 1.00 94.00 106 GLY A N 1
ATOM 832 C CA . GLY A 1 106 ? -5.301 -11.571 2.308 1.00 94.00 106 GLY A CA 1
ATOM 833 C C . GLY A 1 106 ? -6.358 -10.810 1.498 1.00 94.00 106 GLY A C 1
ATOM 834 O O . GLY A 1 106 ? -6.351 -10.872 0.265 1.00 94.00 106 GLY A O 1
ATOM 835 N N . ARG A 1 107 ? -7.220 -10.042 2.177 1.00 94.06 107 ARG A N 1
ATOM 836 C CA . ARG A 1 107 ? -8.226 -9.186 1.535 1.00 94.06 107 ARG A CA 1
ATOM 837 C C . ARG A 1 107 ? -7.550 -8.042 0.786 1.00 94.06 107 ARG A C 1
ATOM 839 O O . ARG A 1 107 ? -7.783 -7.903 -0.408 1.00 94.06 107 ARG A O 1
ATOM 846 N N . LEU A 1 108 ? -6.627 -7.325 1.432 1.00 93.88 108 LEU A N 1
ATOM 847 C CA . LEU A 1 108 ? -5.882 -6.226 0.799 1.00 93.88 108 LEU A CA 1
ATOM 848 C C . LEU A 1 108 ? -5.143 -6.677 -0.472 1.00 93.88 108 LEU A C 1
ATOM 850 O O . LEU A 1 108 ? -5.178 -6.000 -1.496 1.00 93.88 108 LEU A O 1
ATOM 854 N N . ARG A 1 109 ? -4.509 -7.857 -0.444 1.00 92.75 109 ARG A N 1
ATOM 855 C CA . ARG A 1 109 ? -3.845 -8.429 -1.628 1.00 92.75 109 ARG A CA 1
ATOM 856 C C . ARG A 1 109 ? -4.826 -8.780 -2.745 1.00 92.75 109 ARG A C 1
ATOM 858 O O . ARG A 1 109 ? -4.450 -8.687 -3.911 1.00 92.75 109 ARG A O 1
ATOM 865 N N . SER A 1 110 ? -6.045 -9.188 -2.398 1.00 92.94 110 SER A N 1
ATOM 866 C CA . SER A 1 110 ? -7.093 -9.507 -3.371 1.00 92.94 110 SER A CA 1
ATOM 867 C C . SER A 1 110 ? -7.632 -8.244 -4.043 1.00 92.94 110 SER A C 1
ATOM 869 O O . SER A 1 110 ? 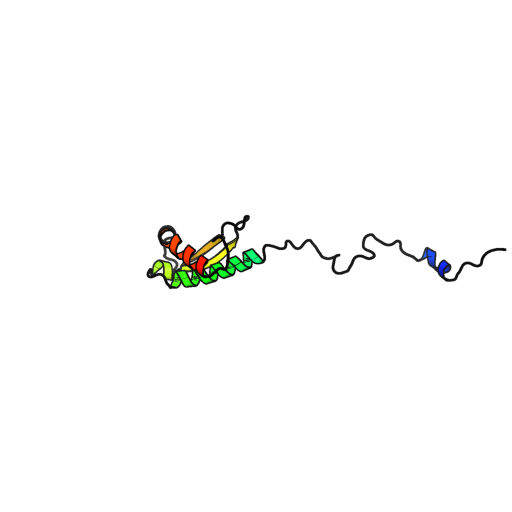-7.751 -8.234 -5.264 1.00 92.94 110 SER A O 1
ATOM 871 N N . GLU A 1 111 ? -7.846 -7.166 -3.281 1.00 93.75 111 GLU A N 1
ATOM 872 C CA . GLU A 1 111 ? -8.248 -5.859 -3.827 1.00 93.75 111 GLU A CA 1
ATOM 873 C C . GLU A 1 111 ? -7.192 -5.301 -4.784 1.00 93.75 111 GLU A C 1
ATOM 875 O O . GLU A 1 111 ? -7.491 -4.950 -5.925 1.00 93.75 111 GLU A O 1
ATOM 880 N N . ILE A 1 112 ? -5.918 -5.330 -4.375 1.00 93.06 112 ILE A N 1
ATOM 881 C CA . ILE A 1 112 ? -4.815 -4.922 -5.252 1.00 93.06 112 ILE A CA 1
ATOM 882 C C . ILE A 1 112 ? -4.811 -5.759 -6.533 1.00 93.06 112 ILE A C 1
ATOM 884 O O . ILE A 1 112 ? -4.643 -5.212 -7.620 1.00 93.06 112 ILE A O 1
ATOM 888 N N . ALA A 1 113 ? -4.980 -7.080 -6.426 1.00 91.94 113 ALA A N 1
ATOM 889 C CA . ALA A 1 113 ? -4.990 -7.973 -7.580 1.00 91.94 113 ALA A CA 1
ATOM 890 C C . ALA A 1 113 ? -6.156 -7.734 -8.540 1.00 91.94 113 ALA A C 1
ATOM 892 O O . ALA A 1 113 ? -5.990 -7.970 -9.736 1.00 91.94 113 ALA A O 1
ATOM 893 N N . ALA A 1 114 ? -7.297 -7.264 -8.040 1.00 90.12 114 ALA A N 1
ATOM 894 C CA . ALA A 1 114 ? -8.424 -6.870 -8.872 1.00 90.12 114 ALA A CA 1
ATOM 895 C C . ALA A 1 114 ? -8.146 -5.562 -9.633 1.00 90.12 114 ALA A C 1
ATOM 897 O O . ALA A 1 114 ? -8.554 -5.431 -10.786 1.00 90.12 114 ALA A O 1
ATOM 898 N N . ASP A 1 115 ? -7.422 -4.623 -9.018 1.00 89.19 115 ASP A N 1
ATOM 899 C CA . ASP A 1 115 ? -7.181 -3.288 -9.582 1.00 89.19 115 ASP A CA 1
ATOM 900 C C . ASP A 1 115 ? -5.967 -3.239 -10.536 1.00 89.19 115 ASP A C 1
ATOM 902 O O . ASP A 1 115 ? -5.907 -2.431 -11.468 1.00 89.19 115 ASP A O 1
ATOM 906 N N . ILE A 1 116 ? -4.984 -4.133 -10.355 1.00 87.81 116 ILE A N 1
ATOM 907 C CA . ILE A 1 116 ? -3.781 -4.170 -11.198 1.00 87.81 116 ILE A CA 1
ATOM 908 C C . ILE A 1 116 ? -3.858 -5.235 -12.298 1.00 87.81 116 ILE A C 1
ATOM 910 O O . ILE A 1 116 ? -4.012 -6.429 -12.061 1.00 87.81 116 ILE A O 1
ATOM 914 N N . ASN A 1 117 ? -3.589 -4.828 -13.540 1.00 79.81 117 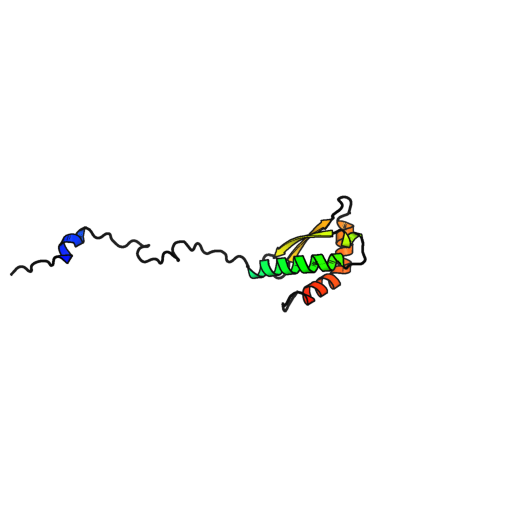ASN A N 1
ATOM 915 C CA . ASN A 1 117 ? -3.453 -5.750 -14.672 1.00 79.81 117 ASN A CA 1
ATOM 916 C C . ASN A 1 117 ? -2.062 -6.420 -14.700 1.00 79.81 117 ASN A C 1
ATOM 918 O O . ASN A 1 117 ? -1.248 -6.157 -15.593 1.00 79.81 117 ASN A O 1
ATOM 922 N N . ARG A 1 118 ? -1.755 -7.286 -13.717 1.00 72.69 118 ARG A N 1
ATOM 923 C CA . ARG A 1 118 ? -0.510 -8.085 -13.687 1.00 72.69 118 ARG A CA 1
ATOM 924 C C . ARG A 1 118 ? -0.740 -9.542 -13.278 1.00 72.69 118 ARG A C 1
ATOM 926 O O . ARG A 1 118 ? -1.597 -9.854 -12.467 1.00 72.69 118 ARG A O 1
ATOM 933 N N . LYS A 1 119 ? 0.101 -10.450 -13.792 1.00 73.31 119 LYS A N 1
ATOM 934 C CA . LYS A 1 119 ? -0.030 -11.906 -13.567 1.00 73.31 119 LYS A CA 1
ATOM 935 C C . LYS A 1 119 ? 0.234 -12.366 -12.121 1.00 73.31 119 LYS A C 1
ATOM 937 O O . LYS A 1 119 ? -0.174 -13.461 -11.754 1.00 73.31 119 LYS A O 1
ATOM 942 N N . ARG A 1 120 ? 0.991 -11.614 -11.322 1.00 71.88 120 ARG A N 1
ATOM 943 C CA . ARG A 1 120 ? 1.406 -12.010 -9.960 1.00 71.88 120 ARG A CA 1
ATOM 944 C C . ARG A 1 120 ? 1.324 -10.813 -9.053 1.00 71.88 120 ARG A C 1
ATOM 946 O O . ARG A 1 120 ? 1.962 -9.859 -9.436 1.00 71.88 120 ARG A O 1
ATOM 953 N N . VAL A 1 121 ? 0.651 -10.863 -7.907 1.00 67.75 121 VAL A N 1
ATOM 954 C CA . VAL A 1 121 ? 0.556 -9.753 -6.936 1.00 67.75 121 VAL A CA 1
ATOM 955 C C . VAL A 1 121 ? 1.391 -10.025 -5.705 1.00 67.75 121 VAL A C 1
ATOM 957 O O . VAL A 1 121 ? 1.385 -11.174 -5.217 1.00 67.75 121 VAL A O 1
#

Foldseek 3Di:
DDDDDDPVVPCPVVDDDQDPCRPPDPVVVPCPPPPPPPPVLVVLFVQLQVLLQVVQCPDPDPFSNQKHWPGWAADPVNQDIDTDIDGVDPPDDPVVVVVVCVVCVVVSVVSSVVRDPDPHD

Secondary structure (DSSP, 8-state):
-PPPPPGGGTTGGGPPPPPTTTT--HHHHT--------HHHHHHHHHHHHHHHHHHHTSS-HHHHTEEEEEEEE-TTSS-EEEEEEESSTT--HHHHHHHHHHHHHHHHHHHHHHS--S--

Sequence (121 aa):
MKRKKSKTDKYADLRGEPGPEDGADPRTVFQEKSYHGNRKALQLCRQVQRSLSYALSELDDDLLASLYVESVDPAPNDKHLMVTVSPLDSEISPDEVLSKLHFVMGRLRSEIAADINRKRV

Radius of gyration: 30.13 Å; chains: 1; bounding box: 72×37×85 Å

pLDDT: mean 82.15, std 13.43, range [46.75, 96.0]